Protein AF-A0A520GFT5-F1 (afdb_monomer)

Secondary structure (DSSP, 8-state):
-HHHHHHHHHHHHHHHHHHTT---HHHHHHHHS-HHHHHHHHHHHHHHHHTT--HHHHHHHHHHHHHHHT-SS-THHHHHHHHHHHHHHHHHHHHHHHHHHHHH--

Solvent-accessible surface area (backbone atoms only — not comparable to full-atom values): 6194 Å² total; per-residue (Å²): 110,69,67,59,54,49,52,52,53,51,50,50,52,53,54,50,28,63,76,69,69,51,67,49,77,68,51,55,55,55,70,74,49,60,69,67,63,55,50,52,54,52,50,50,50,52,50,38,60,74,69,67,49,58,64,70,60,44,51,53,54,51,52,50,50,47,39,71,73,71,46,94,56,75,45,78,80,48,50,61,53,68,69,45,46,63,56,52,57,45,50,71,51,48,53,60,50,53,52,52,52,56,65,72,76,107

pLDDT: mean 84.38, std 10.59, range [55.78, 95.94]

Structure (mmCIF, N/CA/C/O backbone):
data_AF-A0A520GFT5-F1
#
_entry.id   AF-A0A520GFT5-F1
#
loop_
_atom_site.group_PDB
_atom_site.id
_atom_site.type_symbol
_atom_site.label_atom_id
_atom_site.label_alt_id
_atom_site.label_comp_id
_atom_site.label_asym_id
_atom_site.label_entity_id
_atom_site.label_seq_id
_atom_site.pdbx_PDB_ins_code
_atom_site.Cartn_x
_atom_site.Cartn_y
_atom_site.Cartn_z
_atom_site.occupancy
_atom_site.B_iso_or_equiv
_atom_site.auth_seq_id
_atom_site.auth_comp_id
_atom_site.auth_asym_id
_atom_site.auth_atom_id
_atom_site.pdbx_PDB_model_num
ATOM 1 N N . MET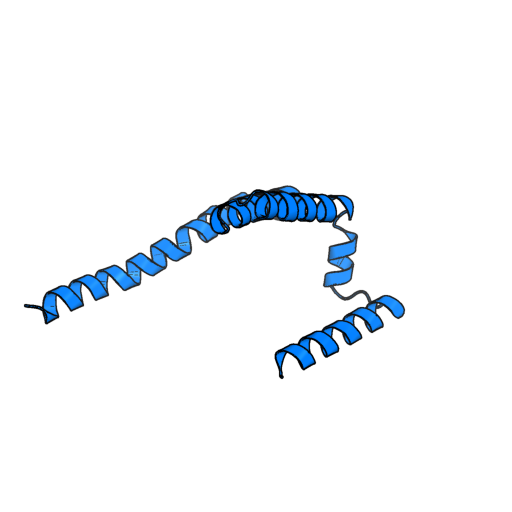 A 1 1 ? -18.144 -21.914 -3.345 1.00 70.19 1 MET A N 1
ATOM 2 C CA . MET A 1 1 ? -18.367 -22.380 -4.735 1.00 70.19 1 MET A CA 1
ATOM 3 C C . MET A 1 1 ? -18.106 -21.272 -5.756 1.00 70.19 1 MET A C 1
ATOM 5 O O . MET A 1 1 ? -17.245 -21.472 -6.598 1.00 70.19 1 MET A O 1
ATOM 9 N N . ILE A 1 2 ? -18.729 -20.090 -5.640 1.00 87.12 2 ILE A N 1
ATOM 10 C CA . ILE A 1 2 ? -18.530 -18.968 -6.586 1.00 87.12 2 ILE A CA 1
ATOM 11 C C . ILE A 1 2 ? -17.066 -18.492 -6.712 1.00 87.12 2 ILE A C 1
ATOM 13 O O . ILE A 1 2 ? -16.588 -18.276 -7.817 1.00 87.12 2 ILE A O 1
ATOM 17 N N . ALA A 1 3 ? -16.318 -18.422 -5.603 1.00 69.44 3 ALA A N 1
ATOM 18 C CA . ALA A 1 3 ? -14.916 -17.989 -5.608 1.00 69.44 3 ALA A CA 1
ATOM 19 C C . ALA A 1 3 ? -13.984 -18.957 -6.359 1.00 69.44 3 ALA A C 1
ATOM 21 O O . ALA A 1 3 ? -13.095 -18.524 -7.079 1.00 69.44 3 ALA A O 1
ATOM 22 N N . ILE A 1 4 ? -14.216 -20.268 -6.235 1.00 86.19 4 ILE A N 1
ATOM 23 C CA . ILE A 1 4 ? -13.419 -21.292 -6.928 1.00 86.19 4 ILE A CA 1
ATOM 24 C C . ILE A 1 4 ? -13.673 -21.210 -8.435 1.00 86.19 4 ILE A C 1
ATOM 26 O O . ILE A 1 4 ? -12.730 -21.195 -9.218 1.00 86.19 4 ILE A O 1
ATOM 30 N N . VAL A 1 5 ? -14.942 -21.085 -8.836 1.00 92.06 5 VAL A N 1
ATOM 31 C CA . VAL A 1 5 ? -15.330 -20.906 -10.244 1.00 92.06 5 VAL A CA 1
ATOM 32 C C . VAL A 1 5 ? -14.704 -19.636 -10.822 1.00 92.06 5 VAL A C 1
ATOM 34 O O . VAL A 1 5 ? -14.158 -19.671 -11.920 1.00 92.06 5 VAL A O 1
ATOM 37 N N . PHE A 1 6 ? -14.719 -18.536 -10.068 1.00 86.25 6 PHE A N 1
ATOM 38 C CA . PHE A 1 6 ? -14.102 -17.277 -10.478 1.00 86.25 6 PHE A CA 1
ATOM 39 C C . PHE A 1 6 ? -12.582 -17.397 -10.659 1.00 86.25 6 PHE A C 1
ATOM 41 O O . PHE A 1 6 ? -12.058 -16.967 -11.683 1.00 86.25 6 PHE A O 1
ATOM 48 N N . ILE A 1 7 ? -11.880 -18.032 -9.713 1.00 86.12 7 ILE A N 1
ATOM 49 C CA . ILE A 1 7 ? -10.425 -18.250 -9.791 1.00 86.12 7 ILE A CA 1
ATOM 50 C C . ILE A 1 7 ? -10.065 -19.103 -11.013 1.00 86.12 7 ILE A C 1
ATOM 52 O O . ILE A 1 7 ? -9.136 -18.762 -11.742 1.00 86.12 7 ILE A O 1
ATOM 56 N N . VAL A 1 8 ? -10.812 -20.179 -11.275 1.00 91.00 8 VAL A N 1
ATOM 57 C CA . VAL A 1 8 ? -10.578 -21.051 -12.438 1.00 91.00 8 VAL A CA 1
ATOM 58 C C . VAL A 1 8 ? -10.874 -20.320 -13.751 1.00 91.00 8 VAL A C 1
ATOM 60 O O . VAL A 1 8 ? -10.086 -20.419 -14.690 1.00 91.00 8 VAL A O 1
ATOM 63 N N . ALA A 1 9 ? -11.962 -19.547 -13.814 1.00 88.94 9 ALA A N 1
ATOM 64 C CA . ALA A 1 9 ? -12.318 -18.762 -14.994 1.00 88.94 9 ALA A CA 1
ATOM 65 C C . ALA A 1 9 ? -11.262 -17.690 -15.311 1.00 88.94 9 ALA A C 1
ATOM 67 O O . ALA A 1 9 ? -10.840 -17.563 -16.459 1.00 88.94 9 ALA A O 1
ATOM 68 N N . ILE A 1 10 ? -10.785 -16.968 -14.293 1.00 83.44 10 ILE A N 1
ATOM 69 C CA . ILE A 1 10 ? -9.701 -15.990 -14.436 1.00 83.44 10 ILE A CA 1
ATOM 70 C C . ILE A 1 10 ? -8.389 -16.675 -14.831 1.00 83.44 10 ILE A C 1
ATOM 72 O O . ILE A 1 10 ? -7.702 -16.186 -15.724 1.00 83.44 10 ILE A O 1
ATOM 76 N N . GLY A 1 11 ? -8.062 -17.822 -14.231 1.00 84.12 11 GLY A N 1
ATOM 77 C CA . GLY A 1 11 ? -6.868 -18.594 -14.576 1.00 84.12 11 GLY A CA 1
ATOM 78 C C . GLY A 1 11 ? -6.855 -19.048 -16.038 1.00 84.12 11 GLY A C 1
ATOM 79 O O . GLY A 1 11 ? -5.848 -18.872 -16.722 1.00 84.12 11 GLY A O 1
ATOM 80 N N . LEU A 1 12 ? -7.982 -19.561 -16.545 1.00 86.25 12 LEU A N 1
ATOM 81 C CA . LEU A 1 12 ? -8.131 -19.943 -17.954 1.00 86.25 12 LEU A CA 1
ATOM 82 C C . LEU A 1 12 ? -8.082 -18.739 -18.897 1.00 86.25 12 LEU A C 1
ATOM 84 O O . LEU A 1 12 ? -7.460 -18.824 -19.953 1.00 86.25 12 LEU A O 1
ATOM 88 N N . LEU A 1 13 ? -8.700 -17.618 -18.522 1.00 81.81 13 LEU A N 1
ATOM 89 C CA . LEU A 1 13 ? -8.693 -16.398 -19.329 1.00 81.81 13 LEU A CA 1
ATOM 90 C C . LEU A 1 13 ? -7.278 -15.816 -19.438 1.00 81.81 13 LEU A C 1
ATOM 92 O O . LEU A 1 13 ? -6.833 -15.504 -20.540 1.00 81.81 13 LEU A O 1
ATOM 96 N N . ILE A 1 14 ? -6.549 -15.732 -18.321 1.00 78.25 14 ILE A N 1
ATOM 97 C CA . ILE A 1 14 ? -5.158 -15.256 -18.290 1.00 78.25 14 ILE A CA 1
ATOM 98 C C . ILE A 1 14 ? -4.236 -16.226 -19.043 1.00 78.25 14 ILE A C 1
ATOM 100 O O . ILE A 1 14 ? -3.407 -15.779 -19.833 1.00 78.25 14 ILE A O 1
ATOM 104 N N . GLY A 1 15 ? -4.393 -17.538 -18.836 1.00 79.25 15 GLY A N 1
ATOM 105 C CA . GLY A 1 15 ? -3.607 -18.567 -19.524 1.00 79.25 15 GLY A CA 1
ATOM 106 C C . GLY A 1 15 ? -3.861 -18.621 -21.034 1.00 79.25 15 GLY A C 1
ATOM 107 O O . GLY A 1 15 ? -2.930 -18.801 -21.811 1.00 79.25 15 GLY A O 1
ATOM 108 N N . GLY A 1 16 ? -5.104 -18.416 -21.472 1.00 80.62 16 GLY A N 1
ATOM 109 C CA . GLY A 1 16 ? -5.434 -18.290 -22.891 1.00 80.62 16 GLY A CA 1
ATOM 110 C C . GLY A 1 16 ? -4.868 -17.004 -23.494 1.00 80.62 16 GLY A C 1
ATOM 111 O O . GLY A 1 16 ? -4.199 -17.040 -24.524 1.00 80.62 16 GLY A O 1
ATOM 112 N N . ALA A 1 17 ? -5.071 -15.865 -22.830 1.00 72.94 17 ALA A N 1
ATOM 113 C CA . ALA A 1 17 ? -4.579 -14.568 -23.290 1.00 72.94 17 ALA A CA 1
ATOM 114 C C . ALA A 1 17 ? -3.044 -14.528 -23.430 1.00 72.94 17 ALA A C 1
ATOM 116 O O . ALA A 1 17 ? -2.533 -13.943 -24.388 1.00 72.94 17 ALA A O 1
ATOM 117 N N . SER A 1 18 ? -2.310 -15.189 -22.527 1.00 70.44 18 SER A N 1
ATOM 118 C CA . SER A 1 18 ? -0.846 -15.271 -22.585 1.00 70.44 18 SER A CA 1
ATOM 119 C C . SER A 1 18 ? -0.333 -16.142 -23.739 1.00 70.44 18 SER A C 1
ATOM 121 O O . SER A 1 18 ? 0.655 -15.774 -24.371 1.00 70.44 18 SER A O 1
ATOM 123 N N . LEU A 1 19 ? -1.019 -17.244 -24.067 1.00 76.12 19 LEU A N 1
ATOM 124 C CA . LEU A 1 19 ? -0.657 -18.134 -25.180 1.00 76.12 19 LEU A CA 1
ATOM 125 C C . LEU A 1 19 ? -0.940 -17.525 -26.559 1.00 76.12 19 LEU A C 1
ATOM 127 O O . LEU A 1 19 ? -0.187 -17.762 -27.501 1.00 76.12 19 LEU A O 1
ATOM 131 N N . PHE A 1 20 ? -2.001 -16.727 -26.681 1.00 78.81 20 PHE A N 1
ATOM 132 C CA . PHE A 1 20 ? -2.392 -16.092 -27.945 1.00 78.81 20 PHE A CA 1
ATOM 133 C C . PHE A 1 20 ? -1.833 -14.672 -28.124 1.00 78.81 20 PHE A C 1
ATOM 135 O O . PHE A 1 20 ? -2.221 -13.973 -29.058 1.00 78.81 20 PHE A O 1
ATOM 142 N N . GLY A 1 21 ? -0.935 -14.223 -27.237 1.00 64.38 21 GLY A N 1
ATOM 143 C CA . GLY A 1 21 ? -0.317 -12.894 -27.315 1.00 64.38 21 GLY A CA 1
ATOM 144 C C . GLY A 1 21 ? -1.304 -11.731 -27.151 1.00 64.38 21 GLY A C 1
ATOM 145 O O . GLY A 1 21 ? -0.963 -10.587 -27.448 1.00 64.38 21 GLY A O 1
ATOM 146 N N . MET A 1 22 ? -2.524 -11.999 -26.674 1.00 64.25 22 MET A N 1
ATOM 147 C CA . MET A 1 22 ? -3.547 -10.987 -26.434 1.00 64.25 22 MET A CA 1
ATOM 148 C C . MET A 1 22 ? -3.252 -10.315 -25.091 1.00 64.25 22 MET A C 1
ATOM 150 O O . MET A 1 22 ? -3.747 -10.702 -24.034 1.00 64.25 22 MET A O 1
ATOM 154 N N . GLN A 1 23 ? -2.379 -9.314 -25.128 1.00 58.31 23 GLN A N 1
ATOM 155 C CA . GLN A 1 23 ? -1.978 -8.559 -23.950 1.00 58.31 23 GLN A CA 1
ATOM 156 C C . GLN A 1 23 ? -3.118 -7.622 -23.534 1.00 58.31 23 GLN A C 1
ATOM 158 O O . GLN A 1 23 ? -3.296 -6.542 -24.091 1.00 58.31 23 GLN A O 1
ATOM 163 N N . GLY A 1 24 ? -3.913 -8.037 -22.546 1.00 61.50 24 GLY A N 1
ATOM 164 C CA . GLY A 1 24 ? -4.831 -7.123 -21.863 1.00 61.50 24 GLY A CA 1
ATOM 165 C C . GLY A 1 24 ? -4.066 -5.979 -21.170 1.00 61.50 24 GLY A C 1
ATOM 166 O O . GLY A 1 24 ? -2.850 -6.076 -20.993 1.00 61.50 24 GLY A O 1
ATOM 167 N N . PRO A 1 25 ? -4.742 -4.917 -20.695 1.00 58.25 25 PRO A N 1
ATOM 168 C CA . PRO A 1 25 ? -4.081 -3.767 -20.058 1.00 58.25 25 PRO A CA 1
ATOM 169 C C . PRO A 1 25 ? -3.150 -4.152 -18.891 1.00 58.25 25 PRO A C 1
ATOM 171 O O . PRO A 1 25 ? -2.130 -3.509 -18.663 1.00 58.25 25 PRO A O 1
ATOM 174 N N . ALA A 1 26 ? -3.465 -5.248 -18.191 1.00 55.78 26 ALA A N 1
ATOM 175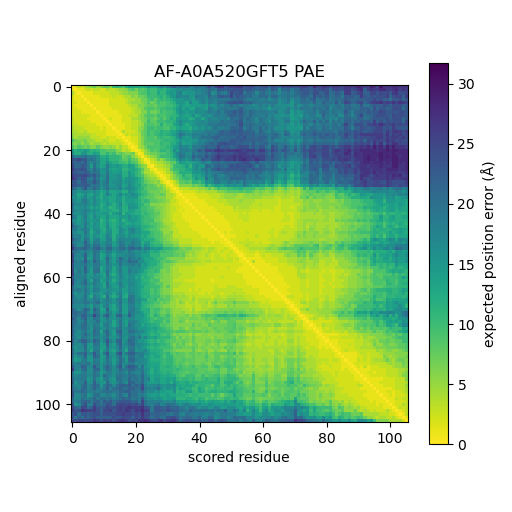 C CA . ALA A 1 26 ? -2.634 -5.823 -17.135 1.00 55.78 26 ALA A CA 1
ATOM 176 C C . ALA A 1 26 ? -1.311 -6.426 -17.649 1.00 55.78 26 ALA A C 1
ATOM 178 O O . ALA A 1 26 ? -0.290 -6.303 -16.981 1.00 55.78 26 ALA A O 1
ATOM 179 N N . ALA A 1 27 ? -1.311 -7.035 -18.840 1.00 56.38 27 ALA A N 1
ATOM 180 C CA . ALA A 1 27 ? -0.111 -7.594 -19.462 1.00 56.38 27 ALA A CA 1
ATOM 181 C C . ALA A 1 27 ? 0.839 -6.487 -19.960 1.00 56.38 27 ALA A C 1
ATOM 183 O O . ALA A 1 27 ? 2.057 -6.604 -19.823 1.00 56.38 27 ALA A O 1
ATOM 184 N N . ALA A 1 28 ? 0.281 -5.379 -20.460 1.00 57.59 28 ALA A N 1
ATOM 185 C CA . ALA A 1 28 ? 1.047 -4.181 -20.803 1.00 57.59 28 ALA A CA 1
ATOM 186 C C . ALA A 1 28 ? 1.668 -3.517 -19.556 1.00 57.59 28 ALA A C 1
ATOM 188 O O . ALA A 1 28 ? 2.834 -3.133 -19.585 1.00 57.59 28 ALA A O 1
ATOM 189 N N . ALA A 1 29 ? 0.935 -3.460 -18.437 1.00 57.69 29 ALA A N 1
ATOM 190 C CA . ALA A 1 29 ? 1.458 -2.964 -17.160 1.00 57.69 29 ALA A CA 1
ATOM 191 C C . ALA A 1 29 ? 2.553 -3.873 -16.565 1.00 57.69 29 ALA A C 1
ATOM 193 O O . ALA A 1 29 ? 3.506 -3.388 -15.963 1.00 57.69 29 ALA A O 1
ATOM 194 N N . SER A 1 30 ? 2.472 -5.194 -16.758 1.00 56.84 30 SER A N 1
ATOM 195 C CA . SER A 1 30 ? 3.557 -6.105 -16.359 1.00 56.84 30 SER A CA 1
ATOM 196 C C . SER A 1 30 ? 4.793 -6.029 -17.261 1.00 56.84 30 SER A C 1
ATOM 198 O O . SER A 1 30 ? 5.860 -6.464 -16.845 1.00 56.84 30 SER A O 1
ATOM 200 N N . ALA A 1 31 ? 4.672 -5.485 -18.477 1.00 61.47 31 ALA A N 1
ATOM 201 C CA . ALA A 1 31 ? 5.813 -5.273 -19.368 1.00 61.47 31 ALA A CA 1
ATOM 202 C C . ALA A 1 31 ? 6.627 -4.021 -18.995 1.00 6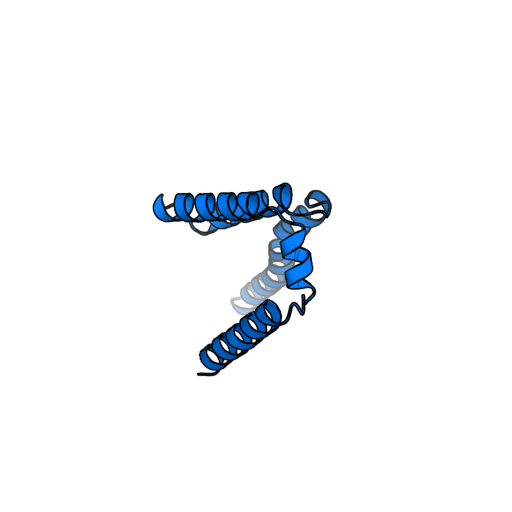1.47 31 ALA A C 1
ATOM 204 O O . ALA A 1 31 ? 7.820 -3.967 -19.287 1.00 61.47 31 ALA A O 1
ATOM 205 N N . SER A 1 32 ? 6.006 -3.028 -18.344 1.00 66.88 32 SER A N 1
ATOM 206 C CA . SER A 1 32 ? 6.689 -1.808 -17.893 1.00 66.88 32 SER A CA 1
ATOM 207 C C . SER A 1 32 ? 7.397 -1.972 -16.548 1.00 66.88 32 SER A C 1
ATOM 209 O O . SER A 1 32 ? 8.379 -1.278 -16.294 1.00 66.88 32 SER A O 1
ATOM 211 N N . VAL A 1 33 ? 6.933 -2.890 -15.693 1.00 73.25 33 VAL A N 1
ATOM 212 C CA . VAL A 1 33 ? 7.531 -3.125 -14.374 1.00 73.25 33 VAL A CA 1
ATOM 213 C C . VAL A 1 33 ? 8.586 -4.233 -14.456 1.00 73.25 33 VAL A C 1
ATOM 215 O O . VAL A 1 33 ? 8.250 -5.377 -14.767 1.00 73.25 33 VAL A O 1
ATOM 218 N N . PRO A 1 34 ? 9.860 -3.956 -14.129 1.00 84.06 34 PRO A N 1
ATOM 219 C CA . PRO A 1 34 ? 10.892 -4.980 -14.157 1.00 84.06 34 PRO A CA 1
ATOM 220 C C . PRO A 1 34 ? 10.605 -6.130 -13.182 1.00 84.06 34 P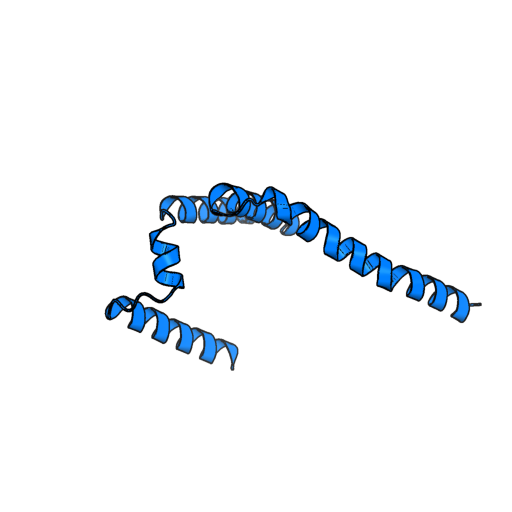RO A C 1
ATOM 222 O O . PRO A 1 34 ? 10.288 -5.914 -12.011 1.00 84.06 34 PRO A O 1
ATOM 225 N N . TRP A 1 35 ? 10.800 -7.370 -13.636 1.00 81.38 35 TRP A N 1
ATOM 226 C CA . TRP A 1 35 ? 10.521 -8.577 -12.845 1.00 81.38 35 TRP A CA 1
ATOM 227 C C . TRP A 1 35 ? 11.294 -8.630 -11.515 1.00 81.38 35 TRP A C 1
ATOM 229 O O . TRP A 1 35 ? 10.787 -9.142 -10.518 1.00 81.38 35 TRP A O 1
ATOM 239 N N . TRP A 1 36 ? 12.503 -8.061 -11.471 1.00 84.50 36 TRP A N 1
ATOM 240 C CA . TRP A 1 36 ? 13.323 -8.005 -10.258 1.00 84.50 36 TRP A CA 1
ATOM 241 C C . TRP A 1 36 ? 12.715 -7.112 -9.173 1.00 84.50 36 TRP A C 1
ATOM 243 O O . TRP A 1 36 ? 12.908 -7.374 -7.987 1.00 84.50 36 TRP A O 1
ATOM 253 N N . ALA A 1 37 ? 11.955 -6.084 -9.559 1.00 86.19 37 ALA A N 1
ATOM 254 C CA . ALA A 1 37 ? 11.292 -5.186 -8.621 1.00 86.19 37 ALA A CA 1
ATOM 255 C C . ALA A 1 37 ? 10.077 -5.870 -7.973 1.00 86.19 37 ALA A C 1
ATOM 257 O O . ALA A 1 37 ? 9.790 -5.665 -6.799 1.00 86.19 37 ALA A O 1
ATOM 258 N N . LEU A 1 38 ? 9.403 -6.759 -8.706 1.00 86.00 38 LEU A N 1
ATOM 259 C CA . LEU A 1 38 ? 8.360 -7.618 -8.141 1.00 86.00 38 LEU A CA 1
ATOM 260 C C . LEU A 1 38 ? 8.958 -8.673 -7.203 1.00 86.00 38 LEU A C 1
ATOM 262 O O . LEU A 1 38 ? 8.440 -8.903 -6.110 1.00 86.00 38 LEU A O 1
ATOM 266 N N . ALA A 1 39 ? 10.078 -9.282 -7.605 1.00 89.94 39 ALA A N 1
ATOM 267 C CA . ALA A 1 39 ? 10.777 -10.267 -6.788 1.00 89.94 39 ALA A CA 1
ATOM 268 C C . ALA A 1 39 ? 11.262 -9.673 -5.454 1.00 89.94 39 ALA A C 1
ATOM 270 O O . ALA A 1 39 ? 11.130 -10.324 -4.419 1.00 89.94 39 ALA A O 1
ATOM 271 N N . SER A 1 40 ? 11.766 -8.434 -5.444 1.00 89.88 40 SER A N 1
ATOM 272 C CA . SER A 1 40 ? 12.228 -7.783 -4.211 1.00 89.88 40 SER A CA 1
ATOM 273 C C . SER A 1 40 ? 11.090 -7.509 -3.223 1.00 89.88 40 SER A C 1
ATOM 275 O O . SER A 1 40 ? 11.251 -7.769 -2.030 1.00 89.88 40 SER A O 1
ATOM 277 N N . VAL A 1 41 ? 9.919 -7.069 -3.700 1.00 90.94 41 VAL A N 1
ATOM 278 C CA . VAL A 1 41 ? 8.724 -6.891 -2.854 1.00 90.94 41 VAL A CA 1
ATOM 279 C C . VAL A 1 41 ? 8.252 -8.230 -2.284 1.00 90.94 41 VAL A C 1
ATOM 281 O O . VAL A 1 41 ? 7.892 -8.307 -1.109 1.00 90.94 41 VAL A O 1
ATOM 284 N N . LEU A 1 42 ? 8.305 -9.302 -3.077 1.00 91.94 42 LEU A N 1
ATOM 285 C CA . LEU A 1 42 ? 7.921 -10.643 -2.631 1.00 91.94 42 LEU A CA 1
ATOM 286 C C . LEU A 1 42 ? 8.885 -11.188 -1.567 1.00 91.94 42 LEU A C 1
ATOM 288 O O . LEU A 1 42 ? 8.443 -11.742 -0.562 1.00 91.94 42 LEU A O 1
ATOM 292 N N . VAL A 1 43 ? 10.192 -10.974 -1.736 1.00 94.44 43 VAL A N 1
ATOM 293 C CA . VAL A 1 43 ? 11.199 -11.321 -0.721 1.00 94.44 43 VAL A CA 1
ATOM 294 C C . VAL A 1 43 ? 10.983 -10.520 0.563 1.00 94.44 43 VAL A C 1
ATOM 296 O O . VAL A 1 43 ? 11.013 -11.103 1.646 1.00 94.44 43 VAL A O 1
ATOM 299 N N . ALA A 1 44 ? 10.708 -9.215 0.465 1.00 92.62 44 ALA A N 1
ATOM 300 C CA . ALA A 1 44 ? 10.395 -8.385 1.628 1.00 92.62 44 ALA A CA 1
ATOM 301 C C . ALA A 1 44 ? 9.137 -8.884 2.359 1.00 92.62 44 ALA A C 1
ATOM 303 O O . ALA A 1 44 ? 9.137 -8.980 3.585 1.00 92.62 44 ALA A O 1
ATOM 304 N N . PHE A 1 45 ? 8.097 -9.275 1.616 1.00 93.19 45 PHE A N 1
ATOM 305 C CA . PHE A 1 45 ? 6.892 -9.882 2.178 1.00 93.19 45 PHE A CA 1
ATOM 306 C C . PHE A 1 45 ? 7.216 -11.170 2.939 1.00 93.19 45 PHE A C 1
ATOM 308 O O . PHE A 1 45 ? 6.907 -11.277 4.125 1.00 93.19 45 PHE A O 1
ATOM 315 N N . VAL A 1 46 ? 7.897 -12.127 2.306 1.00 94.44 46 VAL A N 1
ATOM 316 C CA . VAL A 1 46 ? 8.261 -13.388 2.970 1.00 94.44 46 VAL A CA 1
ATOM 317 C C . VAL A 1 46 ? 9.125 -13.121 4.205 1.00 94.44 46 VAL A C 1
ATOM 319 O O . VAL A 1 46 ? 8.868 -13.703 5.255 1.00 94.44 46 VAL A O 1
ATOM 322 N N . GLY A 1 47 ? 10.088 -12.201 4.119 1.00 94.94 47 GLY A N 1
ATOM 323 C CA . GLY A 1 47 ? 10.950 -11.822 5.238 1.00 94.94 47 GLY A CA 1
ATOM 324 C C . GLY A 1 47 ? 10.184 -11.239 6.428 1.00 94.94 47 GLY A C 1
ATOM 325 O O . GLY A 1 47 ? 10.392 -11.675 7.559 1.00 94.94 47 GLY A O 1
ATOM 326 N N . PHE A 1 48 ? 9.264 -10.297 6.196 1.00 92.38 48 PHE A N 1
ATOM 327 C CA . PHE A 1 48 ? 8.485 -9.677 7.274 1.00 92.38 48 PHE A CA 1
ATOM 328 C C . PHE A 1 48 ? 7.549 -10.663 7.976 1.00 92.38 48 PHE A C 1
ATOM 330 O O . PHE A 1 48 ? 7.462 -10.660 9.205 1.00 92.38 48 PHE A O 1
ATOM 337 N N . PHE A 1 49 ? 6.876 -11.526 7.214 1.00 90.19 49 PHE A N 1
ATOM 338 C CA . PHE A 1 49 ? 5.938 -12.493 7.782 1.00 90.19 49 PHE A CA 1
ATOM 339 C C . PHE A 1 49 ? 6.652 -13.692 8.423 1.00 90.19 49 PHE A C 1
ATOM 341 O O . PHE 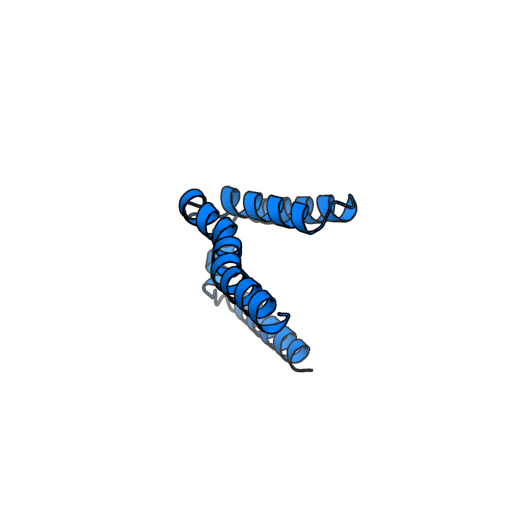A 1 49 ? 6.221 -14.152 9.479 1.00 90.19 49 PHE A O 1
ATOM 348 N N . ALA A 1 50 ? 7.776 -14.157 7.865 1.00 92.81 50 ALA A N 1
ATOM 349 C CA . ALA A 1 50 ? 8.607 -15.184 8.499 1.00 92.81 50 ALA A CA 1
ATOM 350 C C . ALA A 1 50 ? 9.283 -14.675 9.785 1.00 92.81 50 ALA A C 1
ATOM 352 O O . ALA A 1 50 ? 9.463 -15.439 10.729 1.00 92.81 50 ALA A O 1
ATOM 353 N N . GLY A 1 51 ? 9.615 -13.382 9.842 1.00 90.44 51 GLY A N 1
ATOM 354 C CA . GLY A 1 51 ? 10.171 -12.721 11.025 1.00 90.44 51 GLY A CA 1
ATOM 355 C C . GLY A 1 51 ? 9.157 -12.417 12.136 1.00 90.44 51 GLY A C 1
ATOM 356 O O . GLY A 1 51 ? 9.542 -11.839 13.149 1.00 90.44 51 GLY A O 1
ATOM 357 N N . GLY A 1 52 ? 7.876 -12.769 11.968 1.00 88.56 52 GLY A N 1
ATOM 358 C CA . GLY A 1 52 ? 6.844 -12.560 12.990 1.00 88.56 52 GLY A CA 1
ATOM 359 C C . GLY A 1 52 ? 6.458 -11.094 13.219 1.00 88.56 52 GLY A C 1
ATOM 360 O O . GLY A 1 52 ? 5.962 -10.750 14.292 1.00 88.56 52 GLY A O 1
ATOM 361 N N . ILE A 1 53 ? 6.689 -10.214 12.239 1.00 92.00 53 ILE A N 1
ATOM 362 C CA . ILE A 1 53 ? 6.330 -8.796 12.346 1.00 92.00 53 ILE A CA 1
ATOM 363 C C . ILE A 1 53 ? 4.804 -8.649 12.364 1.00 92.00 53 ILE A C 1
ATOM 365 O O . ILE A 1 53 ? 4.081 -9.368 11.672 1.00 92.00 53 ILE A O 1
ATOM 369 N N . TYR A 1 54 ? 4.305 -7.680 13.136 1.00 92.38 54 TYR A N 1
ATOM 370 C CA . TYR A 1 54 ? 2.883 -7.355 13.166 1.00 92.38 54 TYR A CA 1
ATOM 371 C C . TYR A 1 54 ? 2.348 -7.081 11.755 1.00 92.38 54 TYR A C 1
ATOM 373 O O . TYR A 1 54 ? 2.875 -6.230 11.035 1.00 92.38 54 TYR A O 1
ATOM 381 N N . VAL A 1 55 ? 1.263 -7.770 11.387 1.00 88.50 55 VAL A N 1
ATOM 382 C CA . VAL A 1 55 ? 0.700 -7.758 10.026 1.00 88.50 55 VAL A CA 1
ATOM 383 C C . VAL A 1 55 ? 0.438 -6.334 9.538 1.00 88.50 55 VAL A C 1
ATOM 385 O O . VAL A 1 55 ? 0.794 -5.994 8.415 1.00 88.50 55 VAL A O 1
ATOM 388 N N . GLY A 1 56 ? -0.109 -5.466 10.395 1.00 89.19 56 GLY A N 1
ATOM 389 C CA . GLY A 1 56 ? -0.366 -4.071 10.033 1.00 89.19 56 GLY A CA 1
ATOM 390 C C . GLY A 1 56 ? 0.906 -3.285 9.698 1.00 89.19 56 GLY A C 1
ATOM 391 O O . GLY A 1 56 ? 0.921 -2.535 8.727 1.00 89.19 56 GLY A O 1
ATOM 392 N N . ALA A 1 57 ? 1.991 -3.496 10.447 1.00 90.31 57 ALA A N 1
ATOM 393 C CA . ALA A 1 57 ? 3.265 -2.823 10.202 1.00 90.31 57 ALA A CA 1
ATOM 394 C C . ALA A 1 57 ? 3.933 -3.352 8.925 1.00 90.31 57 ALA A C 1
ATOM 396 O O . ALA A 1 57 ? 4.413 -2.565 8.111 1.00 90.31 57 ALA A O 1
ATOM 397 N N . ALA A 1 58 ? 3.896 -4.671 8.712 1.00 93.38 58 ALA A N 1
ATOM 398 C CA . ALA A 1 58 ? 4.410 -5.294 7.497 1.00 93.38 58 ALA A CA 1
ATOM 399 C C . ALA A 1 58 ? 3.681 -4.770 6.249 1.00 93.38 58 ALA A C 1
ATOM 401 O O . ALA A 1 58 ? 4.322 -4.361 5.283 1.00 93.38 58 ALA A O 1
ATOM 402 N N . LEU A 1 59 ? 2.347 -4.712 6.287 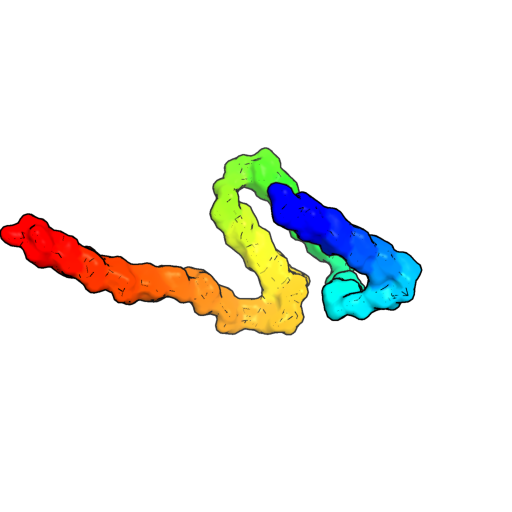1.00 92.06 59 LEU A N 1
ATOM 403 C CA . LEU A 1 59 ? 1.542 -4.195 5.180 1.00 92.06 59 LEU A CA 1
ATOM 404 C C . LEU A 1 59 ? 1.762 -2.695 4.950 1.00 92.06 59 LEU A C 1
ATOM 406 O O . LEU A 1 59 ? 1.868 -2.277 3.799 1.00 92.06 59 LEU A O 1
ATOM 410 N N . ALA A 1 60 ? 1.896 -1.896 6.013 1.00 90.69 60 ALA A N 1
ATOM 411 C CA . ALA A 1 60 ? 2.207 -0.474 5.890 1.00 90.69 60 ALA A CA 1
ATOM 412 C C . ALA A 1 60 ? 3.544 -0.265 5.162 1.00 90.69 60 ALA A C 1
ATOM 414 O O . ALA A 1 60 ? 3.594 0.436 4.152 1.00 90.69 60 ALA A O 1
ATOM 415 N N . VAL A 1 61 ? 4.610 -0.939 5.599 1.00 92.06 61 VAL A N 1
ATOM 416 C CA . VAL A 1 61 ? 5.941 -0.809 4.985 1.00 92.06 61 VAL A CA 1
ATOM 417 C C . VAL A 1 61 ? 5.955 -1.332 3.547 1.00 92.06 61 VAL A C 1
ATOM 419 O O . VAL A 1 61 ? 6.517 -0.675 2.673 1.00 92.06 61 VAL A O 1
ATOM 422 N N . LEU A 1 62 ? 5.295 -2.459 3.265 1.00 92.25 62 LEU A N 1
ATOM 423 C CA . LEU A 1 62 ? 5.175 -2.988 1.901 1.00 92.25 62 LEU A CA 1
ATOM 424 C C . LEU A 1 62 ? 4.412 -2.038 0.975 1.00 92.25 62 LEU A C 1
ATOM 426 O O . LEU A 1 62 ? 4.813 -1.858 -0.174 1.00 92.25 62 LEU A O 1
ATOM 430 N N . SER A 1 63 ? 3.349 -1.400 1.472 1.00 88.88 63 SER A N 1
ATOM 431 C CA . SER A 1 63 ? 2.582 -0.422 0.696 1.00 88.88 63 SER A CA 1
ATOM 432 C C . SER A 1 63 ? 3.404 0.826 0.358 1.00 88.88 63 SER A C 1
ATOM 434 O O . SER A 1 63 ? 3.306 1.327 -0.758 1.00 88.88 63 SER A O 1
ATOM 436 N N . LEU A 1 64 ? 4.274 1.277 1.271 1.00 90.88 64 LEU A N 1
ATOM 437 C CA . LEU A 1 64 ? 5.214 2.375 1.026 1.00 90.88 64 LEU A CA 1
ATOM 438 C C . LEU A 1 64 ? 6.302 1.975 0.024 1.00 90.88 64 LEU A C 1
ATOM 440 O O . LEU A 1 64 ? 6.603 2.736 -0.891 1.00 90.88 64 LEU A O 1
ATOM 444 N N . LEU A 1 65 ? 6.868 0.775 0.170 1.00 89.69 65 LEU A N 1
ATOM 445 C CA . LEU A 1 65 ? 7.882 0.234 -0.739 1.00 89.69 65 LEU A CA 1
ATOM 446 C C . LEU A 1 65 ? 7.354 0.124 -2.172 1.00 89.69 65 LEU A C 1
ATOM 448 O O . LEU A 1 65 ? 8.006 0.585 -3.107 1.00 89.69 65 LEU A O 1
ATOM 452 N N . ALA A 1 66 ? 6.158 -0.439 -2.345 1.00 88.19 66 ALA A N 1
ATOM 453 C CA . ALA A 1 66 ? 5.506 -0.523 -3.647 1.00 88.19 66 ALA A CA 1
ATOM 454 C C . ALA A 1 66 ? 5.077 0.863 -4.160 1.00 88.19 66 ALA A C 1
ATOM 456 O O . ALA A 1 66 ? 5.257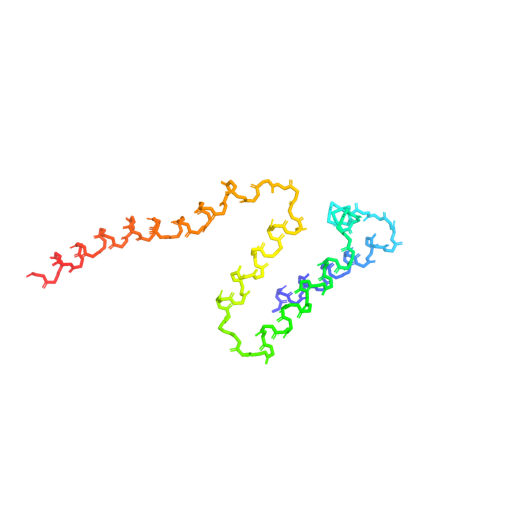 1.168 -5.337 1.00 88.19 66 ALA A O 1
ATOM 457 N N . GLY A 1 67 ? 4.560 1.721 -3.278 1.00 86.12 67 GLY A N 1
ATOM 458 C CA . GLY A 1 67 ? 4.113 3.072 -3.607 1.00 86.12 67 GLY A CA 1
ATOM 459 C C . GLY A 1 67 ? 5.232 3.995 -4.087 1.00 86.12 67 GLY A C 1
ATOM 460 O O . GLY A 1 67 ? 5.019 4.750 -5.027 1.00 86.12 67 GLY A O 1
ATOM 461 N N . PHE A 1 68 ? 6.433 3.914 -3.509 1.00 84.88 68 PHE A N 1
ATOM 462 C CA . PHE A 1 68 ? 7.591 4.696 -3.964 1.00 84.88 68 PHE A CA 1
ATOM 463 C C . PHE A 1 68 ? 8.416 4.012 -5.048 1.00 84.88 68 PHE A C 1
ATOM 465 O O . PHE A 1 68 ? 9.029 4.700 -5.859 1.00 84.88 68 PHE A O 1
ATOM 472 N N . GLY A 1 69 ? 8.465 2.680 -5.053 1.00 83.62 69 GLY A N 1
ATOM 473 C CA . GLY A 1 69 ? 9.327 1.925 -5.959 1.00 83.62 69 GLY A CA 1
ATOM 474 C C . GLY A 1 69 ? 8.690 1.566 -7.300 1.00 83.62 69 GLY A C 1
ATOM 475 O O . GLY A 1 69 ? 9.417 1.392 -8.273 1.00 83.62 69 GLY A O 1
ATOM 476 N N . LEU A 1 70 ? 7.361 1.420 -7.359 1.00 84.69 70 LEU A N 1
ATOM 477 C CA . LEU A 1 70 ? 6.656 0.868 -8.527 1.00 84.69 70 LEU A CA 1
ATOM 478 C C . LEU A 1 70 ? 5.592 1.806 -9.116 1.00 84.69 70 LEU A C 1
ATOM 480 O O . LEU A 1 70 ? 5.064 1.520 -10.186 1.00 84.69 70 LEU A O 1
ATOM 484 N N . SER A 1 71 ? 5.228 2.890 -8.426 1.00 81.12 71 SER A N 1
ATOM 485 C CA . SER A 1 71 ? 4.199 3.818 -8.905 1.00 81.12 71 SER A CA 1
ATOM 486 C C . SER A 1 71 ? 4.802 4.930 -9.759 1.00 81.12 71 SER A C 1
ATOM 488 O O . SER A 1 71 ? 5.578 5.741 -9.262 1.00 81.12 71 SER A O 1
ATOM 490 N N . ASP A 1 72 ? 4.336 5.059 -11.003 1.00 81.00 72 ASP A N 1
ATOM 491 C CA . ASP A 1 72 ? 4.655 6.197 -11.885 1.00 81.00 72 ASP A CA 1
ATOM 492 C C . ASP A 1 72 ? 3.966 7.506 -11.455 1.00 81.00 72 ASP A C 1
ATOM 494 O O . ASP A 1 72 ? 4.290 8.598 -11.923 1.00 81.00 72 ASP A O 1
ATOM 498 N N . ARG A 1 73 ? 2.959 7.410 -10.578 1.00 82.38 73 ARG A N 1
ATOM 499 C CA . ARG A 1 73 ? 2.188 8.556 -10.080 1.00 82.38 73 ARG A CA 1
ATOM 500 C C . ARG A 1 73 ? 2.853 9.135 -8.835 1.00 82.38 73 ARG A C 1
ATOM 502 O O . ARG A 1 73 ? 3.355 8.350 -8.028 1.00 82.38 73 ARG A O 1
ATOM 509 N N . PRO A 1 74 ? 2.776 10.462 -8.612 1.00 83.38 74 PRO A N 1
ATOM 510 C CA . PRO A 1 74 ? 3.315 11.099 -7.415 1.00 83.38 74 PRO A CA 1
ATOM 511 C C . PRO A 1 74 ? 2.569 10.609 -6.165 1.00 83.38 74 PRO A C 1
ATOM 513 O O . PRO A 1 74 ? 1.552 11.169 -5.757 1.00 83.38 74 PRO A O 1
ATOM 516 N N . PHE A 1 75 ? 3.086 9.535 -5.568 1.00 84.31 75 PHE A N 1
ATOM 517 C CA . PHE A 1 75 ? 2.480 8.816 -4.448 1.00 84.31 75 PHE A CA 1
ATOM 518 C C . PHE A 1 75 ? 2.298 9.695 -3.207 1.00 84.31 75 PHE A C 1
ATOM 520 O O . PHE A 1 75 ? 1.283 9.623 -2.513 1.00 84.31 75 PHE A O 1
ATOM 527 N N . TRP A 1 76 ? 3.240 10.615 -3.002 1.00 82.69 76 TRP A N 1
ATOM 528 C CA . TRP A 1 76 ? 3.206 11.622 -1.945 1.00 82.69 76 TRP A CA 1
ATOM 529 C C . TRP A 1 76 ? 1.921 12.459 -1.933 1.00 82.69 76 TRP A C 1
ATOM 531 O O . TRP A 1 76 ? 1.477 12.856 -0.860 1.00 82.69 76 TRP A O 1
ATOM 541 N N . ASN A 1 77 ? 1.291 12.684 -3.092 1.00 87.25 77 ASN A N 1
ATOM 542 C CA . ASN A 1 77 ? 0.104 13.534 -3.182 1.00 87.25 77 ASN A CA 1
ATOM 543 C C . ASN A 1 77 ? -1.161 12.872 -2.620 1.00 87.25 77 ASN A C 1
ATOM 545 O O . ASN A 1 77 ? -2.077 13.588 -2.235 1.00 87.25 77 ASN A O 1
ATOM 549 N N . PHE A 1 78 ? -1.234 11.537 -2.567 1.00 83.62 78 PHE A N 1
ATOM 550 C CA . PHE A 1 78 ? -2.454 10.834 -2.145 1.00 83.62 78 PHE A CA 1
ATOM 551 C C . PHE A 1 78 ? -2.288 10.029 -0.857 1.00 83.62 78 PHE A C 1
ATOM 553 O O . PHE A 1 78 ? -3.280 9.663 -0.225 1.00 83.62 78 PHE A O 1
ATOM 560 N N . ILE A 1 79 ? -1.052 9.750 -0.436 1.00 89.75 79 ILE A N 1
ATOM 561 C CA . ILE A 1 79 ? -0.822 8.923 0.749 1.00 89.75 79 ILE A CA 1
ATOM 562 C C . ILE A 1 79 ? -1.409 9.553 2.023 1.00 89.75 79 ILE A C 1
ATOM 564 O O . ILE A 1 79 ? -1.960 8.848 2.866 1.00 89.75 79 ILE A O 1
ATOM 568 N N . GLY A 1 80 ? -1.349 10.885 2.133 1.00 87.94 80 GLY A N 1
ATOM 569 C CA . GLY A 1 80 ? -1.918 11.623 3.259 1.00 87.94 80 GLY A CA 1
ATOM 570 C C . GLY A 1 80 ? -3.430 11.426 3.371 1.00 87.94 80 GLY A C 1
ATOM 571 O O . GLY A 1 80 ? -3.923 11.100 4.448 1.00 87.94 80 GLY A O 1
ATOM 572 N N . GLU A 1 81 ? -4.157 11.528 2.255 1.00 89.31 81 GLU A N 1
ATOM 573 C CA . GLU A 1 81 ? -5.598 11.252 2.231 1.00 89.31 81 GLU A CA 1
ATOM 574 C C . GLU A 1 81 ? -5.904 9.789 2.552 1.00 89.31 81 GLU A C 1
ATOM 576 O O . GLU A 1 81 ? -6.809 9.515 3.337 1.00 89.31 81 GLU A O 1
ATOM 581 N N . MET A 1 82 ? -5.131 8.843 2.011 1.00 87.69 82 MET A N 1
ATOM 582 C CA . MET A 1 82 ? -5.350 7.412 2.245 1.00 87.69 82 MET A CA 1
ATOM 583 C C . MET A 1 82 ? -5.206 7.036 3.730 1.00 87.69 82 MET A C 1
ATOM 585 O O . MET A 1 82 ? -5.972 6.218 4.238 1.00 87.69 82 MET A O 1
ATOM 589 N N . ILE A 1 83 ? -4.245 7.648 4.433 1.00 89.00 83 ILE A N 1
ATOM 590 C CA . ILE A 1 83 ? -3.997 7.409 5.864 1.00 89.00 83 ILE A CA 1
ATOM 591 C C . ILE A 1 83 ? -5.018 8.151 6.741 1.00 89.00 83 ILE A C 1
ATOM 593 O O . ILE A 1 83 ? -5.455 7.620 7.762 1.00 89.00 83 ILE A O 1
ATOM 597 N N . TRP A 1 84 ? -5.406 9.373 6.366 1.00 88.81 84 TRP A N 1
ATOM 598 C CA . TRP A 1 84 ? -6.231 10.248 7.209 1.00 88.81 84 TRP A CA 1
ATOM 599 C C . TRP A 1 84 ? -7.745 10.080 7.006 1.00 88.81 84 TRP A C 1
ATOM 601 O O . TRP A 1 84 ? -8.539 10.354 7.915 1.00 88.81 84 TRP A O 1
ATOM 611 N N . SER A 1 85 ? -8.163 9.611 5.828 1.00 92.81 85 SER A N 1
ATOM 612 C CA . SER A 1 85 ? -9.572 9.451 5.453 1.00 92.81 85 SER A CA 1
ATOM 613 C C . SER A 1 85 ? -10.359 8.531 6.399 1.00 92.81 85 SER A C 1
ATOM 615 O O . SER A 1 85 ? -11.431 8.945 6.854 1.00 92.81 85 SER A O 1
ATOM 617 N N . PRO A 1 86 ? -9.865 7.339 6.796 1.00 92.19 86 PRO A N 1
ATOM 618 C CA . PRO A 1 86 ? -10.587 6.480 7.736 1.00 92.19 86 PRO A CA 1
ATOM 619 C C . PRO A 1 86 ? -10.833 7.157 9.089 1.00 92.19 86 PRO A C 1
ATOM 621 O O . PRO A 1 86 ? -11.927 7.050 9.638 1.00 92.19 86 PRO A O 1
ATOM 624 N N . SER A 1 87 ? -9.850 7.905 9.597 1.00 89.75 87 SER A N 1
ATOM 625 C CA . SER A 1 87 ? -9.945 8.610 10.879 1.00 89.75 87 SER A CA 1
ATOM 626 C C . SER A 1 87 ? -10.984 9.726 10.835 1.00 89.75 87 SER A C 1
ATOM 628 O O . SER A 1 87 ? -11.788 9.857 11.754 1.00 89.75 87 SER A O 1
ATOM 630 N N . THR A 1 88 ? -11.019 10.500 9.748 1.00 92.19 88 THR A N 1
ATOM 631 C CA . THR A 1 88 ? -12.003 11.583 9.593 1.00 92.19 88 THR A CA 1
ATOM 632 C C . THR A 1 88 ? -13.414 11.020 9.444 1.00 92.19 88 THR A C 1
ATOM 634 O O . THR A 1 88 ? -14.327 11.469 10.133 1.00 92.19 88 THR A O 1
ATOM 637 N N . ASN A 1 89 ? -13.591 9.979 8.626 1.00 92.69 89 ASN A N 1
ATOM 638 C CA . ASN A 1 89 ? -14.880 9.298 8.490 1.00 92.69 89 ASN A CA 1
ATOM 639 C C . ASN A 1 89 ? -15.347 8.680 9.816 1.00 92.69 89 ASN A C 1
ATOM 641 O O . ASN A 1 89 ? -16.524 8.776 10.159 1.00 92.69 89 ASN A O 1
ATOM 645 N N . PHE A 1 90 ? -14.433 8.100 10.598 1.00 92.06 90 PHE A N 1
ATOM 646 C CA . PHE A 1 90 ? -14.757 7.581 11.922 1.00 92.06 90 PHE A CA 1
ATOM 647 C C . PHE A 1 90 ? -15.198 8.689 12.881 1.00 92.06 90 PHE A C 1
ATOM 649 O O . PHE A 1 90 ? -16.197 8.516 13.570 1.00 92.06 90 PHE A O 1
ATOM 656 N N . VAL A 1 91 ? -14.508 9.831 12.929 1.00 93.06 91 VAL A N 1
ATOM 657 C CA . VAL A 1 91 ? -14.883 10.957 13.807 1.00 93.06 91 VAL A CA 1
ATOM 658 C C . VAL A 1 91 ? -16.267 11.501 13.451 1.00 93.06 91 VAL A C 1
ATOM 660 O O . VAL A 1 91 ? -17.082 11.720 14.346 1.00 93.06 91 VAL A O 1
ATOM 663 N N . LEU A 1 92 ? -16.568 11.645 12.156 1.00 93.38 92 LEU A N 1
ATOM 664 C CA . LEU A 1 92 ? -17.866 12.138 11.683 1.00 93.38 92 LEU A CA 1
ATOM 665 C C . LEU A 1 92 ? -19.044 11.249 12.111 1.00 93.38 92 LEU A C 1
ATOM 667 O O . LEU A 1 92 ? -20.150 11.752 12.284 1.00 93.38 92 LEU A O 1
ATOM 671 N N . VAL A 1 93 ? -18.816 9.947 12.297 1.00 94.88 93 VAL A N 1
ATOM 672 C CA . VAL A 1 93 ? -19.858 8.994 12.707 1.00 94.88 93 VAL A CA 1
ATOM 673 C C . VAL A 1 93 ? -19.846 8.746 14.219 1.00 94.88 93 VAL A C 1
ATOM 675 O O . VAL A 1 93 ? -20.895 8.726 14.857 1.00 94.88 93 VAL A O 1
ATOM 678 N N . SER A 1 94 ? -18.668 8.570 14.815 1.00 93.62 94 SER A N 1
ATOM 679 C CA . SER A 1 94 ? -18.512 8.211 16.230 1.00 93.62 94 SER A CA 1
ATOM 680 C C . SER A 1 94 ? -18.894 9.341 17.179 1.00 93.62 94 SER A C 1
ATOM 682 O O . SER A 1 94 ? -19.482 9.060 18.219 1.00 93.62 94 SER A O 1
ATOM 684 N N . VAL A 1 95 ? -18.618 10.604 16.830 1.00 95.94 95 VAL A N 1
ATOM 685 C CA . VAL A 1 95 ? -18.930 11.744 17.706 1.00 95.94 95 VAL A CA 1
ATOM 686 C C . VAL A 1 95 ? -20.444 11.905 17.906 1.00 95.94 95 VAL A C 1
ATOM 688 O O . VAL A 1 95 ? -20.873 11.914 19.061 1.00 95.94 95 VAL A O 1
ATOM 691 N N . PRO A 1 96 ? -21.288 11.949 16.853 1.00 93.56 96 PRO A N 1
ATOM 692 C CA . PRO A 1 96 ? -22.739 11.990 17.037 1.00 93.56 96 PRO A CA 1
ATOM 693 C C . PRO A 1 96 ? -23.296 10.771 17.778 1.00 93.56 96 PRO A C 1
ATOM 695 O O . PRO A 1 96 ? -24.168 10.919 18.629 1.00 93.56 96 PRO A O 1
ATOM 698 N N . LEU A 1 97 ? -22.787 9.567 17.491 1.00 93.50 97 LEU A N 1
ATOM 699 C CA . LEU A 1 97 ? -23.244 8.352 18.170 1.00 93.50 97 LEU A CA 1
ATOM 700 C C . LEU A 1 97 ? -22.870 8.336 19.654 1.00 93.50 97 LEU A C 1
ATOM 702 O O . LEU A 1 97 ? -23.674 7.897 20.468 1.00 93.50 97 LEU A O 1
ATOM 706 N N . PHE A 1 98 ? -21.690 8.839 20.019 1.00 93.56 98 PHE A N 1
ATOM 707 C CA . PHE A 1 98 ? -21.285 8.967 21.417 1.00 93.56 98 PHE A CA 1
ATOM 708 C C . PHE A 1 98 ? -22.207 9.923 22.183 1.00 93.56 98 PHE A C 1
ATOM 710 O O . PHE A 1 98 ? -22.632 9.604 23.291 1.00 93.56 98 PHE A O 1
ATOM 717 N N . LEU A 1 99 ? -22.566 11.056 21.571 1.00 93.94 99 LEU A N 1
ATOM 718 C CA . LEU A 1 99 ? -23.519 12.002 22.153 1.00 93.94 99 LEU A CA 1
ATOM 719 C C . LEU A 1 99 ? -24.915 11.383 22.301 1.00 93.94 99 LEU A C 1
ATOM 721 O O . LEU A 1 99 ? -25.483 11.451 23.384 1.00 93.94 99 LEU A O 1
ATOM 725 N N . LEU A 1 100 ? -25.423 10.695 21.272 1.00 94.44 100 LEU A N 1
ATOM 726 C CA . LEU A 1 100 ? -26.708 9.988 21.344 1.00 94.44 100 LEU A CA 1
ATOM 727 C C . LEU A 1 100 ? -26.719 8.892 22.414 1.00 94.44 100 LEU A C 1
ATOM 729 O O . LEU A 1 100 ? -27.697 8.752 23.140 1.00 94.44 100 LEU A O 1
ATOM 733 N N . MET A 1 101 ? -25.643 8.111 22.541 1.00 94.44 101 MET A N 1
ATOM 734 C CA . MET A 1 101 ? -25.538 7.116 23.611 1.00 94.44 101 MET A CA 1
ATOM 735 C C . MET A 1 101 ? -25.518 7.775 24.995 1.00 94.44 101 MET A C 1
ATOM 737 O O . MET A 1 101 ? -26.148 7.256 25.912 1.00 94.44 101 MET A O 1
ATOM 741 N N . GLY A 1 102 ? -24.846 8.921 25.138 1.00 92.31 102 GLY A N 1
ATOM 742 C CA . GLY A 1 10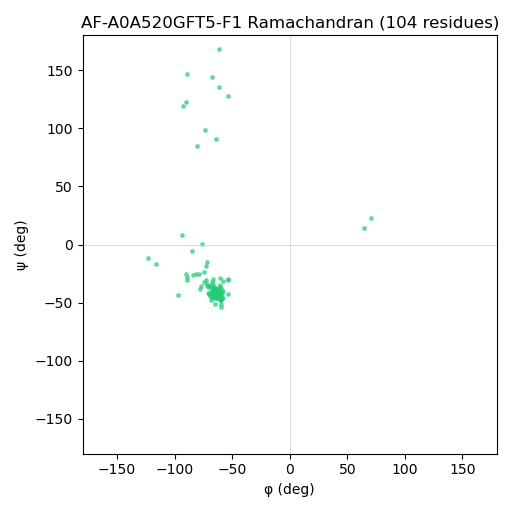2 ? -24.872 9.722 26.362 1.00 92.31 102 GLY A CA 1
ATOM 743 C C . GLY A 1 102 ? -26.264 10.267 26.701 1.00 92.31 102 GLY A C 1
ATOM 744 O O . GLY A 1 102 ? -26.648 10.235 27.864 1.00 92.31 102 GLY A O 1
ATOM 745 N N . GLU A 1 103 ? -27.032 10.708 25.700 1.00 90.62 103 GLU A N 1
ATOM 746 C CA . GLU A 1 103 ? -28.408 11.204 25.871 1.00 90.62 103 GLU A CA 1
ATOM 747 C C . GLU A 1 103 ? -29.428 10.091 26.172 1.00 90.62 103 GLU A C 1
ATOM 749 O O . GLU A 1 103 ? -30.402 10.340 26.869 1.00 90.62 103 GLU A O 1
ATOM 754 N N . VAL A 1 104 ? -29.223 8.865 25.678 1.00 87.31 104 VAL A N 1
ATOM 755 C CA . VAL A 1 104 ? -30.134 7.721 25.909 1.00 87.31 104 VAL A CA 1
ATOM 756 C C . VAL A 1 104 ? -29.900 7.035 27.262 1.00 87.31 104 VAL A C 1
ATOM 758 O O . VAL A 1 104 ? -30.800 6.380 27.785 1.00 87.31 104 VAL A O 1
ATOM 761 N N . MET A 1 105 ? -28.691 7.132 27.821 1.00 80.38 105 MET A N 1
ATOM 762 C CA . MET A 1 105 ? -28.337 6.512 29.106 1.00 80.38 105 MET A CA 1
ATOM 763 C C . MET A 1 105 ? -28.694 7.360 30.337 1.00 80.38 105 MET A C 1
ATOM 765 O O . MET A 1 105 ? -28.509 6.880 31.459 1.00 80.38 105 MET A O 1
ATOM 769 N N . LEU A 1 106 ? -29.164 8.594 30.137 1.00 68.88 106 LEU A N 1
ATOM 770 C CA . LEU A 1 106 ? -29.536 9.553 31.181 1.00 68.88 106 LEU A CA 1
ATOM 771 C C . LEU A 1 106 ? -31.059 9.580 31.362 1.00 68.88 106 LEU A C 1
ATOM 773 O O . LEU A 1 106 ? -31.496 9.601 32.534 1.00 68.88 106 LEU A O 1
#

Foldseek 3Di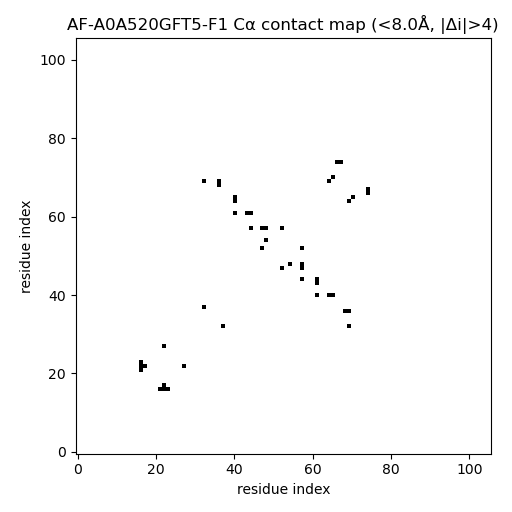:
DVVVVVVVVVVVVVVVCVVVVVQDPVNVLVVPDDPVLVVVLVVLLCVCVVVVHDPVVSVVVSCVSCLVPPDPDPSVVCVVCVVCVVVVVCCVPVVVVVVVVVVVVD

Radius of gyration: 21.11 Å; Cα contacts (8 Å, |Δi|>4): 24; chains: 1; bounding box: 44×36×59 Å

Sequence (106 aa):
MIAIVFIVAIGLLIGGASLFGMQGPAAAASASVPWWALASVLVAFVGFFAGGIYVGAALAVLSLLAGFGLSDRPFWNFIGEMIWSPSTNFVLVSVPLFLLMGEVML

Mean predicted aligned error: 11.4 Å